Protein AF-A0A4Y8CB51-F1 (afdb_monomer_lite)

Secondary structure (DSSP, 8-state):
--HHHHHHHHTSS---SEEEEE-S-HHHHHHHHHHHHHHH--SEEEEEEGGG--HHHHHHHHHSPPSS-S-EEEEEEESSPPPHHHHHHHHHHHHH-TTEEEEEEE--GGGGHHHHTT-

Structure (mmCIF, N/CA/C/O backbone):
data_AF-A0A4Y8CB51-F1
#
_entry.id   AF-A0A4Y8CB51-F1
#
loop_
_atom_site.group_PDB
_atom_site.id
_atom_site.type_symbol
_atom_site.label_atom_id
_atom_site.label_alt_id
_atom_site.label_comp_id
_atom_site.label_asym_id
_atom_site.label_entity_id
_atom_site.label_seq_id
_atom_site.pdbx_PDB_ins_code
_atom_site.Cartn_x
_atom_site.Cartn_y
_atom_site.Cartn_z
_atom_site.occupancy
_atom_site.B_iso_or_equiv
_atom_site.auth_seq_id
_atom_site.auth_comp_id
_atom_site.auth_asym_id
_atom_site.auth_atom_id
_atom_site.pdbx_PDB_model_num
ATOM 1 N N . MET A 1 1 ? 1.558 -13.553 -3.876 1.00 84.31 1 MET A N 1
ATOM 2 C CA . MET A 1 1 ? 0.255 -13.947 -4.436 1.00 84.31 1 MET A CA 1
ATOM 3 C C . MET A 1 1 ? 0.306 -13.690 -5.932 1.00 84.31 1 MET A C 1
ATOM 5 O O . MET A 1 1 ? 0.744 -12.617 -6.324 1.00 84.31 1 MET A O 1
ATOM 9 N N . TYR A 1 2 ? -0.066 -14.660 -6.759 1.00 90.75 2 TYR A N 1
ATOM 10 C CA . TYR A 1 2 ? -0.176 -14.496 -8.207 1.00 90.75 2 TYR A CA 1
ATOM 11 C C . TYR A 1 2 ? -1.507 -13.832 -8.585 1.00 90.75 2 TYR A C 1
ATOM 13 O O . TYR A 1 2 ? -2.478 -13.875 -7.831 1.00 90.75 2 TYR A O 1
ATOM 21 N N . ARG A 1 3 ? -1.593 -13.266 -9.795 1.00 90.38 3 ARG A N 1
ATOM 22 C CA . ARG A 1 3 ? -2.778 -12.538 -10.290 1.00 90.38 3 ARG A CA 1
ATOM 23 C C . ARG A 1 3 ? -4.107 -13.282 -10.079 1.00 90.38 3 ARG A C 1
ATOM 25 O O . ARG A 1 3 ? -5.088 -12.671 -9.668 1.00 90.38 3 ARG A O 1
ATOM 32 N N . LYS A 1 4 ? -4.158 -14.593 -10.343 1.00 93.00 4 LYS A N 1
ATOM 33 C CA . LYS A 1 4 ? -5.383 -15.402 -10.179 1.00 93.00 4 LYS A CA 1
ATOM 34 C C . LYS A 1 4 ? -5.841 -15.481 -8.720 1.00 93.00 4 LYS A C 1
ATOM 36 O O . LYS A 1 4 ? -7.035 -15.421 -8.432 1.00 93.00 4 LYS A O 1
ATOM 41 N N . GLU A 1 5 ? -4.892 -15.601 -7.802 1.00 94.38 5 GLU A N 1
ATOM 42 C CA . GLU A 1 5 ? -5.171 -15.608 -6.369 1.00 94.38 5 GLU A CA 1
ATOM 43 C C . GLU A 1 5 ? -5.644 -14.222 -5.909 1.00 94.38 5 GLU A C 1
ATOM 45 O O . GLU A 1 5 ? -6.598 -14.148 -5.142 1.00 94.38 5 GLU A O 1
ATOM 50 N N . LEU A 1 6 ? -5.057 -13.137 -6.439 1.00 94.62 6 LEU A N 1
ATOM 51 C CA . LEU A 1 6 ? -5.505 -11.769 -6.152 1.00 94.62 6 LEU A CA 1
ATOM 52 C C . LEU A 1 6 ? -6.944 -11.550 -6.622 1.00 94.62 6 LEU A C 1
ATOM 54 O O . LEU A 1 6 ? -7.766 -11.090 -5.844 1.00 94.62 6 LEU A O 1
ATOM 58 N N . GLN A 1 7 ? -7.290 -11.956 -7.847 1.00 93.88 7 GLN A N 1
ATOM 59 C CA . GLN A 1 7 ? -8.676 -11.897 -8.335 1.00 93.88 7 GLN A CA 1
ATOM 60 C C . GLN A 1 7 ? -9.642 -12.667 -7.427 1.00 93.88 7 GLN A C 1
ATOM 62 O O . GLN A 1 7 ? -10.711 -12.166 -7.092 1.00 93.88 7 GLN A O 1
ATOM 67 N N . THR A 1 8 ? -9.247 -13.866 -6.994 1.00 96.00 8 THR A N 1
ATOM 68 C CA . THR A 1 8 ? -10.051 -14.703 -6.088 1.00 96.00 8 THR A CA 1
ATOM 69 C C . THR A 1 8 ? -10.175 -14.078 -4.693 1.00 96.00 8 THR A C 1
ATOM 71 O O . THR A 1 8 ? -11.185 -14.242 -4.018 1.00 96.00 8 THR A O 1
ATOM 74 N N . LEU A 1 9 ? -9.154 -13.358 -4.225 1.00 95.81 9 LEU A N 1
ATOM 75 C CA . LEU A 1 9 ? -9.219 -12.606 -2.975 1.00 95.81 9 LEU A CA 1
ATOM 76 C C . LEU A 1 9 ? -10.164 -11.407 -3.114 1.00 95.81 9 LEU A C 1
ATOM 78 O O . LEU A 1 9 ? -11.011 -11.204 -2.251 1.00 95.81 9 LEU A O 1
ATOM 82 N N . LEU A 1 10 ? -10.065 -10.660 -4.215 1.00 94.81 10 LEU A N 1
ATOM 83 C CA . LEU A 1 10 ? -10.921 -9.508 -4.499 1.00 94.81 10 LEU A CA 1
ATOM 84 C C . LEU A 1 10 ? -12.372 -9.905 -4.813 1.00 94.81 10 LEU A C 1
ATOM 86 O O . LEU A 1 10 ? -13.264 -9.075 -4.706 1.00 94.81 10 LEU A O 1
ATOM 90 N N . SER A 1 11 ? -12.683 -11.161 -5.128 1.00 94.19 11 SER A N 1
ATOM 91 C CA . SER A 1 11 ? -14.087 -11.584 -5.226 1.00 94.19 11 SER A CA 1
ATOM 92 C C . SER A 1 11 ? -14.766 -11.757 -3.861 1.00 94.19 11 SER A C 1
ATOM 94 O O . SER A 1 11 ? -15.970 -11.984 -3.818 1.00 94.19 11 SER A O 1
ATOM 96 N N . LYS A 1 12 ? -14.023 -11.680 -2.748 1.00 94.19 12 LYS A N 1
ATOM 97 C CA . LYS A 1 12 ? -14.569 -11.791 -1.387 1.00 94.19 12 LYS A CA 1
ATOM 98 C C . LYS A 1 12 ? -15.082 -10.444 -0.876 1.00 94.19 12 LYS A C 1
ATOM 100 O O . LYS A 1 12 ? -14.603 -9.388 -1.297 1.00 94.19 12 LYS A O 1
ATOM 105 N N . ASP A 1 13 ? -16.010 -10.491 0.077 1.00 89.06 13 ASP A N 1
ATOM 106 C CA . ASP A 1 13 ? -16.563 -9.292 0.726 1.00 89.06 13 ASP A CA 1
ATOM 107 C C . ASP A 1 13 ? -15.532 -8.588 1.610 1.00 89.06 13 ASP A C 1
ATOM 109 O O . ASP A 1 13 ? -15.427 -7.365 1.603 1.00 89.06 13 ASP A O 1
ATOM 113 N N . SER A 1 14 ? -14.731 -9.373 2.333 1.00 90.94 14 SER A N 1
ATOM 114 C CA . SE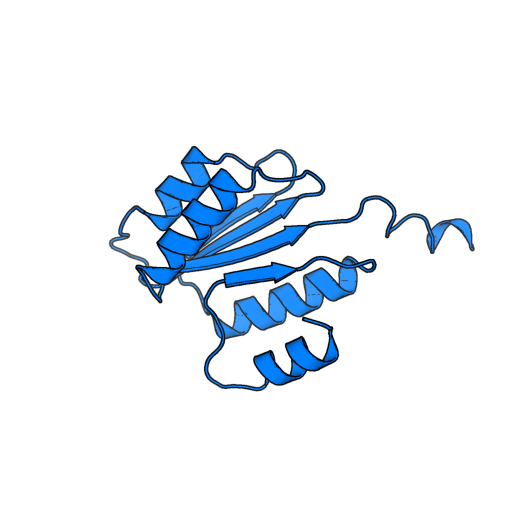R A 1 14 ? -13.641 -8.881 3.169 1.00 90.94 14 SER A CA 1
ATOM 115 C C . SER A 1 14 ? -12.296 -9.176 2.516 1.00 90.94 14 SER A C 1
ATOM 117 O O . SER A 1 14 ? -12.019 -10.304 2.093 1.00 90.94 14 SER A O 1
ATOM 119 N N . ILE A 1 15 ? -11.459 -8.146 2.454 1.00 96.06 15 ILE A N 1
ATOM 120 C CA . ILE A 1 15 ? -10.088 -8.204 1.959 1.00 96.06 15 ILE A CA 1
ATOM 121 C C . ILE A 1 15 ? -9.144 -7.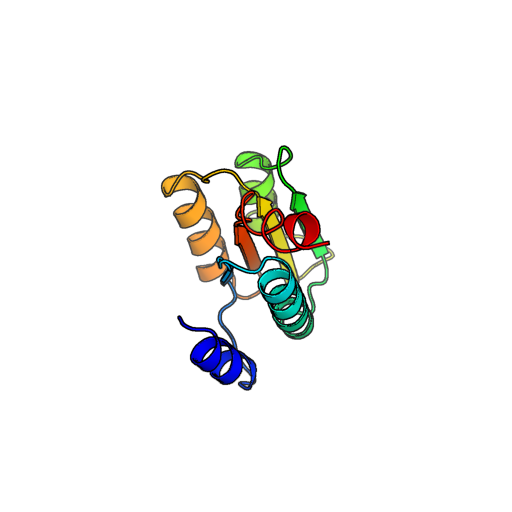641 3.033 1.00 96.06 15 ILE A C 1
ATOM 123 O O . ILE A 1 15 ? -9.594 -6.865 3.878 1.00 96.06 15 ILE A O 1
ATOM 127 N N . PRO A 1 16 ? -7.852 -8.020 3.033 1.00 97.00 16 PRO A N 1
ATOM 128 C CA . PRO A 1 16 ? -6.847 -7.376 3.872 1.00 97.00 16 PRO A CA 1
ATOM 129 C C . PRO A 1 16 ? -6.880 -5.861 3.703 1.00 97.00 16 PRO A C 1
ATOM 131 O O . PRO A 1 16 ? -7.162 -5.383 2.611 1.00 97.00 16 PRO A O 1
ATOM 134 N N . ASN A 1 17 ? -6.542 -5.120 4.753 1.00 97.31 17 ASN A N 1
ATOM 135 C CA . ASN A 1 17 ? -6.456 -3.663 4.706 1.00 97.31 17 ASN A CA 1
ATOM 136 C C . ASN A 1 17 ? -5.081 -3.152 4.248 1.00 97.31 17 ASN A C 1
ATOM 138 O O . ASN A 1 17 ? -4.818 -1.955 4.269 1.00 97.31 17 ASN A O 1
ATOM 142 N N . PHE A 1 18 ? -4.196 -4.033 3.784 1.00 98.00 18 PHE A N 1
ATOM 143 C CA . PHE A 1 18 ? -2.968 -3.619 3.124 1.00 98.00 18 PHE A CA 1
ATOM 144 C C . PHE A 1 18 ? -2.615 -4.513 1.937 1.00 98.00 18 PHE A C 1
ATOM 146 O O . PHE A 1 18 ? -2.773 -5.733 1.989 1.00 98.00 18 PHE A O 1
ATOM 153 N N . PHE A 1 19 ? -2.086 -3.902 0.879 1.00 97.94 19 PHE A N 1
ATOM 154 C CA . PHE A 1 19 ? -1.587 -4.599 -0.301 1.00 97.94 19 PHE A CA 1
ATOM 155 C C . PHE A 1 19 ? -0.250 -4.039 -0.750 1.00 97.94 19 PHE A C 1
ATOM 157 O O . PHE A 1 19 ? -0.008 -2.834 -0.723 1.00 97.94 19 PHE A O 1
ATOM 164 N N . PHE A 1 20 ? 0.586 -4.952 -1.230 1.00 96.31 20 PHE A N 1
ATOM 165 C CA . PHE A 1 20 ? 1.777 -4.629 -1.987 1.00 96.31 20 PHE A CA 1
ATOM 166 C C . PHE A 1 20 ? 1.637 -5.215 -3.391 1.00 96.31 20 PHE A C 1
ATOM 168 O O . PHE A 1 20 ? 1.587 -6.437 -3.555 1.00 96.31 20 PHE A O 1
ATOM 175 N N . LEU A 1 21 ? 1.537 -4.339 -4.385 1.00 95.62 21 LEU A N 1
ATOM 176 C CA . LEU A 1 21 ? 1.437 -4.670 -5.795 1.00 95.62 21 LEU A CA 1
ATOM 177 C C . LEU A 1 21 ? 2.792 -4.437 -6.461 1.00 95.62 21 LEU A C 1
ATOM 179 O O . LEU A 1 21 ? 3.391 -3.369 -6.352 1.00 95.62 21 LEU A O 1
ATOM 183 N N . TYR A 1 22 ? 3.272 -5.469 -7.140 1.00 92.00 22 TYR A N 1
ATOM 184 C CA . TYR A 1 22 ? 4.496 -5.448 -7.926 1.00 92.00 22 TYR A CA 1
ATOM 185 C C . TYR A 1 22 ? 4.346 -6.450 -9.067 1.00 92.00 22 TYR A C 1
ATOM 187 O O . TYR A 1 22 ? 3.825 -7.554 -8.871 1.00 92.00 22 TYR A O 1
ATOM 195 N N . GLY A 1 23 ? 4.820 -6.085 -10.251 1.00 86.62 23 GLY A N 1
ATOM 196 C CA . GLY A 1 23 ? 4.772 -6.947 -11.419 1.00 86.62 23 GLY A CA 1
ATOM 197 C C . GLY A 1 23 ? 5.435 -6.309 -12.631 1.00 86.62 23 GLY A C 1
ATOM 198 O O . GLY A 1 23 ? 5.802 -5.141 -12.611 1.00 86.62 23 GLY A O 1
ATOM 199 N N . ALA A 1 24 ? 5.567 -7.100 -13.695 1.00 81.75 24 ALA A N 1
ATOM 200 C CA . ALA A 1 24 ? 6.176 -6.663 -14.950 1.00 81.75 24 ALA A CA 1
ATOM 201 C C . ALA A 1 24 ? 5.287 -5.708 -15.767 1.00 81.75 24 ALA A C 1
ATOM 203 O O . ALA A 1 24 ? 5.771 -5.092 -16.707 1.00 81.75 24 ALA A O 1
ATOM 204 N N . ASP A 1 25 ? 4.000 -5.598 -15.432 1.00 87.94 25 ASP A N 1
ATOM 205 C CA . ASP A 1 25 ? 3.042 -4.727 -16.108 1.00 87.94 25 ASP A CA 1
ATOM 206 C C . ASP A 1 25 ? 2.458 -3.727 -15.101 1.00 87.94 25 ASP A C 1
ATOM 208 O O . ASP A 1 25 ? 1.676 -4.076 -14.205 1.00 87.94 25 ASP A O 1
ATOM 212 N N . ASN A 1 26 ? 2.861 -2.467 -15.258 1.00 88.44 26 ASN A N 1
ATOM 213 C CA . ASN A 1 26 ? 2.388 -1.368 -14.427 1.00 88.44 26 ASN A CA 1
ATOM 214 C C . ASN A 1 26 ? 0.895 -1.081 -14.648 1.00 88.44 26 ASN A C 1
ATOM 216 O O . ASN A 1 26 ? 0.208 -0.759 -13.685 1.00 88.44 26 ASN A O 1
ATOM 220 N N . PHE A 1 27 ? 0.366 -1.258 -15.865 1.00 89.75 27 PHE A N 1
ATOM 221 C CA . PHE A 1 27 ? -1.054 -1.032 -16.146 1.00 89.75 27 PHE A CA 1
ATOM 222 C C . PHE A 1 27 ? -1.932 -2.032 -15.390 1.00 89.75 27 PHE A C 1
ATOM 224 O O . PHE A 1 27 ? -2.933 -1.659 -14.782 1.00 89.75 27 PHE A O 1
ATOM 231 N N . GLN A 1 28 ? -1.536 -3.308 -15.364 1.00 90.94 28 GLN A N 1
ATOM 232 C CA . GLN A 1 28 ? -2.232 -4.303 -14.544 1.00 90.94 28 GLN A CA 1
ATOM 233 C C . GLN A 1 28 ? -2.160 -3.962 -13.052 1.00 90.94 28 GLN A C 1
ATOM 235 O O . GLN A 1 28 ? -3.160 -4.116 -12.353 1.00 90.94 28 GLN A O 1
ATOM 240 N N . SER A 1 29 ? -1.004 -3.506 -12.564 1.00 92.19 29 SER A N 1
ATOM 241 C CA . SER A 1 29 ? -0.843 -3.117 -11.156 1.00 92.19 29 SER A CA 1
ATOM 242 C C . SER A 1 29 ? -1.776 -1.957 -10.789 1.00 92.19 29 SER A C 1
ATOM 244 O O . SER A 1 29 ? -2.504 -2.065 -9.804 1.00 92.19 29 SER A O 1
ATOM 246 N N . GLU A 1 30 ? -1.848 -0.929 -11.638 1.00 93.69 30 GLU A N 1
ATOM 247 C CA . GLU A 1 30 ? -2.769 0.206 -11.490 1.00 93.69 30 GLU A CA 1
ATOM 248 C C . GLU A 1 30 ? -4.238 -0.233 -11.530 1.00 93.69 30 GLU A C 1
ATOM 250 O O . GLU A 1 30 ? -5.034 0.164 -10.683 1.00 93.69 30 GLU A O 1
ATOM 255 N N . LEU A 1 31 ? -4.609 -1.110 -12.466 1.00 94.75 31 LEU A N 1
ATOM 256 C CA . LEU A 1 31 ? -5.977 -1.618 -12.572 1.00 94.75 31 LEU A CA 1
ATOM 257 C C . LEU A 1 31 ? -6.419 -2.343 -11.290 1.00 94.75 31 LEU A C 1
ATOM 259 O O . LEU A 1 31 ? -7.521 -2.123 -10.789 1.00 94.75 31 LEU A O 1
ATOM 263 N N . TYR A 1 32 ? -5.562 -3.206 -10.736 1.00 96.00 32 TYR A N 1
ATOM 264 C CA . TYR A 1 32 ? -5.868 -3.894 -9.481 1.00 96.00 32 TYR A CA 1
ATOM 265 C C . TYR A 1 32 ? -5.855 -2.952 -8.274 1.00 96.00 32 TYR A C 1
ATOM 267 O O . TYR A 1 32 ? -6.639 -3.166 -7.348 1.00 96.00 32 TYR A O 1
ATOM 275 N N . ALA A 1 33 ? -5.010 -1.918 -8.284 1.00 96.81 33 ALA A N 1
ATOM 276 C CA . ALA A 1 33 ? -5.023 -0.868 -7.274 1.00 96.81 33 ALA A CA 1
ATOM 277 C C . ALA A 1 33 ? -6.390 -0.168 -7.219 1.00 96.81 33 ALA A C 1
ATOM 279 O O . ALA A 1 33 ? -6.941 -0.010 -6.131 1.00 96.81 33 ALA A O 1
ATOM 280 N N . GLU A 1 34 ? -6.988 0.170 -8.367 1.00 96.56 34 GLU A N 1
ATOM 281 C CA . GLU A 1 34 ? -8.337 0.756 -8.410 1.00 96.56 34 GLU A CA 1
ATOM 282 C C . GLU A 1 34 ? -9.399 -0.184 -7.822 1.00 96.56 34 GLU A C 1
ATOM 284 O O . GLU A 1 34 ? -10.151 0.228 -6.939 1.00 96.56 34 GLU A O 1
ATOM 289 N N . PHE A 1 35 ? -9.406 -1.469 -8.193 1.00 96.31 35 PHE A N 1
ATOM 290 C CA . PHE A 1 35 ? -10.359 -2.438 -7.624 1.00 96.31 35 PHE A CA 1
ATOM 291 C C . PHE A 1 35 ? -10.229 -2.600 -6.103 1.00 96.31 35 PHE A C 1
ATOM 293 O O . PHE A 1 35 ? -11.218 -2.825 -5.403 1.00 96.31 35 PHE A O 1
ATOM 300 N N . ILE A 1 36 ? -9.008 -2.499 -5.572 1.00 97.44 36 ILE A N 1
ATOM 301 C CA . ILE A 1 36 ? -8.768 -2.506 -4.125 1.00 97.44 36 ILE A CA 1
ATOM 302 C C . ILE A 1 36 ? -9.349 -1.237 -3.488 1.00 97.44 36 ILE A C 1
ATOM 304 O O . ILE A 1 36 ? -10.067 -1.324 -2.490 1.00 97.44 36 ILE A O 1
ATOM 308 N N . LYS A 1 37 ? -9.095 -0.063 -4.077 1.00 96.50 37 LYS A N 1
ATOM 309 C CA . LYS A 1 37 ? -9.598 1.223 -3.568 1.00 96.50 37 LYS A CA 1
ATOM 310 C C . LYS A 1 37 ? -11.124 1.295 -3.564 1.00 96.50 37 LYS A C 1
ATOM 312 O O . LYS A 1 37 ? -11.704 1.759 -2.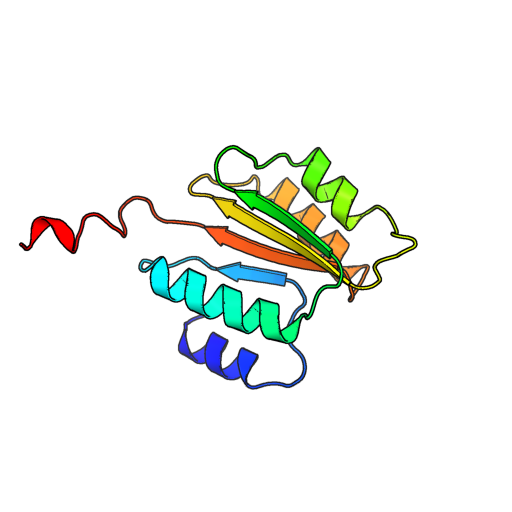581 1.00 96.50 37 LYS A O 1
ATOM 317 N N . GLU A 1 38 ? -11.778 0.764 -4.596 1.00 95.19 38 GLU A N 1
ATOM 318 C CA . GLU A 1 38 ? -13.242 0.661 -4.672 1.00 95.19 38 GLU A CA 1
ATOM 319 C C . GLU A 1 38 ? -13.848 -0.164 -3.527 1.00 95.19 38 GLU A C 1
ATOM 321 O O . GLU A 1 38 ? -14.974 0.100 -3.096 1.00 95.19 38 GLU A O 1
ATOM 326 N N . LYS A 1 39 ? -13.107 -1.149 -3.003 1.00 95.62 39 LYS A N 1
ATOM 327 C CA . LYS A 1 39 ? -13.529 -1.929 -1.832 1.00 95.62 39 LYS A CA 1
ATOM 328 C C . LYS A 1 39 ? -13.293 -1.211 -0.518 1.00 95.62 39 LYS A C 1
ATOM 330 O O . LYS A 1 39 ? -14.139 -1.302 0.367 1.00 95.62 39 LYS A O 1
ATOM 335 N N . TYR A 1 40 ? -12.171 -0.512 -0.388 1.00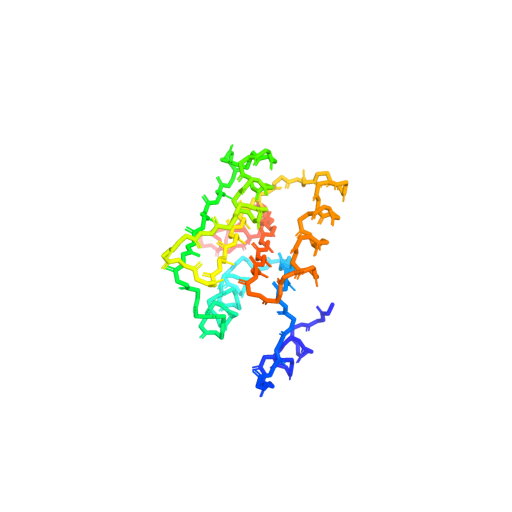 95.56 40 TYR A N 1
ATOM 336 C CA . TYR A 1 40 ? -11.852 0.228 0.830 1.00 95.56 40 TYR A CA 1
ATOM 337 C C . TYR A 1 40 ? -12.812 1.387 1.081 1.00 95.56 40 TYR A C 1
ATOM 339 O O . TYR A 1 40 ? -13.198 1.600 2.229 1.00 95.56 40 TYR A O 1
ATOM 347 N N . LYS A 1 41 ? -13.230 2.092 0.019 1.00 94.62 41 LYS A N 1
ATOM 348 C CA . LYS A 1 41 ? -14.081 3.293 0.107 1.00 94.62 41 LYS A CA 1
ATOM 349 C C . LYS A 1 41 ? -13.572 4.265 1.188 1.00 94.62 41 LYS A C 1
ATOM 351 O O . LYS A 1 41 ? -14.294 4.520 2.151 1.00 94.62 41 LYS A O 1
ATOM 356 N N . PRO A 1 42 ? -12.312 4.728 1.083 1.00 95.31 42 PRO A N 1
ATOM 357 C CA . PRO A 1 42 ? -11.728 5.593 2.096 1.00 95.31 42 PRO A CA 1
ATOM 358 C C . PRO A 1 42 ? -12.405 6.965 2.097 1.00 95.31 42 PRO A C 1
ATOM 360 O O . PRO A 1 42 ? -12.726 7.499 1.035 1.00 95.31 42 PRO A O 1
ATOM 363 N N . ASP A 1 43 ? -12.554 7.552 3.281 1.00 95.31 43 ASP A N 1
ATOM 364 C CA . ASP A 1 43 ? -13.017 8.934 3.439 1.00 95.31 43 ASP A CA 1
ATOM 365 C C . ASP A 1 43 ? -11.898 9.917 3.073 1.00 95.31 43 ASP A C 1
ATOM 367 O O . ASP A 1 43 ? -12.131 10.991 2.522 1.00 95.31 43 ASP A O 1
ATOM 371 N N . GLU A 1 44 ? -10.655 9.524 3.362 1.00 95.81 44 GLU A N 1
ATOM 372 C CA . GLU A 1 44 ? -9.467 10.337 3.149 1.00 95.81 44 GLU A CA 1
ATOM 373 C C . GLU A 1 44 ? -8.335 9.508 2.542 1.00 95.81 44 GLU A C 1
ATOM 375 O O . GLU A 1 44 ? -8.086 8.371 2.942 1.00 95.81 44 GLU A O 1
ATOM 380 N N . THR A 1 45 ? -7.622 10.078 1.569 1.00 96.94 45 THR A N 1
ATOM 381 C CA . THR A 1 45 ? -6.481 9.418 0.923 1.00 96.94 45 THR A CA 1
ATOM 382 C C . THR A 1 45 ? -5.253 10.319 0.927 1.00 96.94 45 THR A C 1
ATOM 384 O O . THR A 1 45 ? -5.279 11.406 0.347 1.00 96.94 45 THR A O 1
ATOM 387 N N . LEU A 1 46 ? -4.153 9.837 1.506 1.00 97.69 46 LEU A N 1
ATOM 388 C CA . LEU A 1 46 ? -2.831 10.428 1.344 1.00 97.69 46 LEU A CA 1
ATOM 389 C C . LEU A 1 46 ? -2.091 9.718 0.209 1.00 97.69 46 LEU A C 1
ATOM 391 O O . LEU A 1 46 ? -1.795 8.529 0.302 1.00 97.69 46 LEU A O 1
ATOM 395 N N . LYS A 1 47 ? -1.746 10.477 -0.831 1.00 98.38 47 LYS A N 1
ATOM 396 C CA . LYS A 1 47 ? -0.949 10.014 -1.971 1.00 98.38 47 LYS A CA 1
ATOM 397 C C . LYS A 1 47 ? 0.497 10.464 -1.805 1.00 98.38 47 LYS A C 1
ATOM 399 O O . LYS A 1 47 ? 0.734 11.648 -1.570 1.00 98.38 47 LYS A O 1
ATOM 404 N N . LEU A 1 48 ? 1.436 9.525 -1.898 1.00 98.12 48 LEU A N 1
ATOM 405 C CA . LEU A 1 48 ? 2.877 9.785 -1.891 1.00 98.12 48 LEU A CA 1
ATOM 406 C C . LEU A 1 48 ? 3.500 9.086 -3.097 1.00 98.12 48 LEU A C 1
ATOM 408 O O . LEU A 1 48 ? 3.775 7.884 -3.053 1.00 98.12 48 LEU A O 1
ATOM 412 N N . PHE A 1 49 ? 3.668 9.815 -4.197 1.00 97.00 49 PHE A N 1
ATOM 413 C CA . PHE A 1 49 ? 4.096 9.231 -5.463 1.00 97.00 49 PHE A CA 1
ATOM 414 C C . PHE A 1 49 ? 5.561 9.546 -5.783 1.00 97.00 49 PHE A C 1
ATOM 416 O O . PHE A 1 49 ? 6.022 10.680 -5.716 1.00 97.00 49 PHE A O 1
ATOM 423 N N . PHE A 1 50 ? 6.296 8.507 -6.167 1.00 94.75 50 PHE A N 1
ATOM 424 C CA . PHE A 1 50 ? 7.696 8.515 -6.569 1.00 94.75 50 PHE A CA 1
ATOM 425 C C . PHE A 1 50 ? 8.603 9.181 -5.528 1.00 94.75 50 PHE A C 1
ATOM 427 O O . PHE A 1 50 ? 8.864 8.603 -4.472 1.00 94.75 50 PHE A O 1
ATOM 434 N N . GLU A 1 51 ? 9.076 10.388 -5.825 1.00 94.88 51 GLU A N 1
ATOM 435 C CA . GLU A 1 51 ? 9.985 11.162 -4.977 1.00 94.88 51 GLU A CA 1
ATOM 436 C C . GLU A 1 51 ? 9.295 11.768 -3.747 1.00 94.88 51 GLU A C 1
ATOM 438 O O . GLU A 1 51 ? 9.963 12.254 -2.839 1.00 94.88 51 GLU A O 1
ATOM 443 N N . GLU A 1 52 ? 7.963 11.723 -3.681 1.00 96.06 52 GLU A N 1
ATOM 444 C CA . GLU A 1 52 ? 7.196 12.267 -2.558 1.00 96.06 52 GLU A CA 1
ATOM 445 C C . GLU A 1 52 ? 7.191 11.356 -1.324 1.00 96.06 52 GLU A C 1
ATOM 447 O O . GLU A 1 52 ? 6.705 11.770 -0.265 1.00 96.06 52 GLU A O 1
ATOM 452 N N . TYR A 1 53 ? 7.691 10.117 -1.435 1.00 96.31 53 TYR A N 1
ATOM 453 C CA . TYR A 1 53 ? 7.717 9.202 -0.298 1.00 96.31 53 TYR A CA 1
ATOM 454 C C . TYR A 1 53 ? 8.520 9.800 0.863 1.00 96.31 53 TYR A C 1
ATOM 456 O O . TYR A 1 53 ? 9.733 9.998 0.794 1.00 96.31 53 TYR A O 1
ATOM 464 N N . ASN A 1 54 ? 7.822 10.027 1.972 1.00 97.12 54 ASN A N 1
ATOM 465 C CA . ASN A 1 54 ? 8.396 10.461 3.230 1.00 97.12 54 ASN A CA 1
ATOM 466 C C . ASN A 1 54 ? 7.806 9.610 4.356 1.00 97.12 54 ASN A C 1
ATOM 468 O O . ASN A 1 54 ? 6.593 9.618 4.573 1.00 97.12 54 ASN A O 1
ATOM 472 N N . PHE A 1 55 ? 8.672 8.886 5.068 1.00 97.62 55 PHE A N 1
ATOM 473 C CA . PHE A 1 55 ? 8.248 7.960 6.116 1.00 97.62 55 PHE A CA 1
ATOM 474 C C . PHE A 1 55 ? 7.454 8.653 7.226 1.00 97.62 55 PHE A C 1
ATOM 476 O O . PHE A 1 55 ? 6.372 8.184 7.557 1.00 97.62 55 PHE A O 1
ATOM 483 N N . THR A 1 56 ? 7.947 9.780 7.750 1.00 97.81 56 THR A N 1
ATOM 484 C CA . THR A 1 56 ? 7.281 10.527 8.827 1.00 97.81 56 THR A CA 1
ATOM 485 C C . THR A 1 56 ? 5.874 10.944 8.413 1.00 97.81 56 THR A C 1
ATOM 487 O O . THR A 1 56 ? 4.910 10.666 9.115 1.00 97.81 56 THR A O 1
ATOM 490 N N . ARG A 1 57 ? 5.720 11.505 7.210 1.00 97.75 57 ARG A N 1
ATOM 491 C CA . ARG A 1 57 ? 4.406 11.889 6.681 1.00 97.75 57 ARG A CA 1
ATOM 492 C C . ARG A 1 57 ? 3.459 10.690 6.548 1.00 97.75 57 ARG A C 1
ATOM 494 O O . ARG A 1 57 ? 2.286 10.801 6.893 1.00 97.75 57 ARG A O 1
ATOM 501 N N . ALA A 1 58 ? 3.961 9.555 6.060 1.00 97.94 58 ALA A N 1
ATOM 502 C CA . ALA A 1 58 ? 3.184 8.326 5.917 1.00 97.94 58 ALA A CA 1
ATOM 503 C C . ALA A 1 58 ? 2.747 7.750 7.276 1.00 97.94 58 ALA A C 1
ATOM 505 O O . ALA A 1 58 ? 1.580 7.393 7.453 1.00 97.94 58 ALA A O 1
ATOM 506 N N . SER A 1 59 ? 3.669 7.677 8.242 1.00 97.81 59 SER A N 1
ATOM 507 C CA . SER A 1 59 ? 3.392 7.154 9.580 1.00 97.81 59 SER A CA 1
ATOM 508 C C . SER A 1 59 ? 2.441 8.054 10.353 1.00 97.81 59 SER A C 1
ATOM 510 O O . SER A 1 59 ? 1.516 7.547 10.986 1.00 97.81 59 SER A O 1
ATOM 512 N N . ASP A 1 60 ? 2.628 9.371 10.279 1.00 97.19 60 ASP A N 1
ATOM 513 C CA . ASP A 1 60 ? 1.810 10.345 11.003 1.00 97.19 60 ASP A CA 1
ATOM 514 C C . ASP A 1 60 ? 0.374 10.330 10.490 1.00 97.19 60 ASP A C 1
ATOM 516 O O . ASP A 1 60 ? -0.565 10.321 11.287 1.00 97.19 60 ASP A O 1
ATOM 520 N N . PHE A 1 61 ? 0.190 10.234 9.171 1.00 97.00 61 PHE A N 1
ATOM 521 C CA . PHE A 1 61 ? -1.130 10.111 8.564 1.00 97.00 61 PHE A CA 1
ATOM 522 C C . PHE A 1 61 ? -1.891 8.879 9.065 1.00 97.00 61 PHE A C 1
ATOM 524 O O . PHE A 1 61 ? -3.055 8.991 9.445 1.00 97.00 61 PHE A O 1
ATOM 531 N N . LEU A 1 62 ? -1.251 7.707 9.129 1.00 96.25 62 LEU A N 1
ATOM 532 C CA . LEU A 1 62 ? -1.905 6.492 9.629 1.00 96.25 62 LEU A CA 1
ATOM 533 C C . LEU A 1 62 ? -2.102 6.509 11.154 1.00 96.25 62 LEU A C 1
ATOM 535 O O . LEU A 1 62 ? -3.129 6.030 11.639 1.00 96.25 62 LEU A O 1
ATOM 539 N N . SER A 1 63 ? -1.170 7.094 11.907 1.00 94.75 63 SER A N 1
ATOM 540 C CA . SER A 1 63 ? -1.197 7.099 13.380 1.00 94.75 63 SER A CA 1
ATOM 541 C C . SER A 1 63 ? -2.158 8.131 13.967 1.00 94.75 63 SER A C 1
ATOM 543 O O . SER A 1 63 ? -2.715 7.914 15.041 1.00 94.75 63 SER A O 1
ATOM 545 N N . THR A 1 64 ? -2.358 9.258 13.284 1.00 88.44 64 THR A N 1
ATOM 546 C CA . THR A 1 64 ? -3.182 10.358 13.798 1.00 88.44 64 THR A CA 1
ATOM 547 C C . THR A 1 64 ? -4.659 10.040 13.609 1.00 88.44 64 THR A C 1
ATOM 549 O O . THR A 1 64 ? -5.102 9.789 12.491 1.00 88.44 64 THR A O 1
ATOM 552 N N . GLY A 1 65 ? -5.443 10.046 14.687 1.00 82.69 65 GLY A N 1
ATOM 553 C CA . GLY A 1 65 ? -6.900 9.968 14.577 1.00 82.69 65 GLY A CA 1
ATOM 554 C C . GLY A 1 65 ? -7.447 11.208 13.868 1.00 82.69 65 GLY A C 1
ATOM 555 O O . GLY A 1 65 ? -7.027 12.323 14.173 1.00 82.69 65 GLY A O 1
ATOM 556 N N . SER A 1 66 ? -8.367 11.021 12.926 1.00 78.50 66 SER A N 1
ATOM 557 C CA . SER A 1 66 ? -9.080 12.129 12.294 1.00 78.50 66 SER A CA 1
ATOM 558 C C . SER A 1 66 ? -10.429 12.341 12.974 1.00 78.50 66 SER A C 1
ATOM 560 O O . SER A 1 66 ? -11.057 11.397 13.445 1.00 78.50 66 SER A O 1
ATOM 562 N N . LEU A 1 67 ? -10.863 13.600 13.039 1.00 80.56 67 LEU A N 1
ATOM 563 C CA . LEU A 1 67 ? -12.192 13.971 13.534 1.00 80.56 67 LEU A CA 1
ATOM 564 C C . LEU A 1 67 ? -13.273 13.852 12.448 1.00 80.56 67 LEU A C 1
ATOM 566 O O . LEU A 1 67 ? -14.457 13.882 12.771 1.00 80.56 67 LEU A O 1
ATOM 570 N N . PHE A 1 68 ? -12.868 13.765 11.177 1.00 81.12 68 PHE A N 1
ATOM 571 C CA . PHE A 1 68 ? -13.759 13.850 10.013 1.00 81.12 68 PHE A CA 1
ATOM 572 C C . PHE A 1 68 ? -13.660 12.648 9.067 1.00 81.12 68 PHE A C 1
ATOM 574 O O . PHE A 1 68 ? -14.477 12.535 8.158 1.00 81.12 68 PHE A O 1
ATOM 581 N N . SER A 1 69 ? -12.670 11.774 9.256 1.00 81.81 69 SER A N 1
ATOM 582 C CA . SER A 1 69 ? -12.468 10.557 8.468 1.00 81.81 69 SER A CA 1
ATOM 583 C C . SER A 1 69 ? -12.305 9.368 9.410 1.00 81.81 69 SER A C 1
ATOM 585 O O . SER A 1 69 ? -11.476 9.390 10.320 1.00 81.81 69 SER A O 1
ATOM 587 N N . GLU A 1 70 ? -13.105 8.326 9.199 1.00 88.25 70 GLU A N 1
ATOM 588 C CA . GLU A 1 70 ? -12.947 7.059 9.917 1.00 88.25 70 GLU A CA 1
ATOM 589 C C . GLU A 1 70 ? -11.982 6.165 9.139 1.00 88.25 70 GLU A C 1
ATOM 591 O O . GLU A 1 70 ? -11.083 5.555 9.717 1.00 88.25 70 GLU A O 1
ATOM 596 N N . LYS A 1 71 ? -12.111 6.172 7.807 1.00 95.44 71 LYS A N 1
ATOM 597 C CA . LYS A 1 71 ? -11.342 5.342 6.884 1.00 95.44 71 LYS A CA 1
ATOM 598 C C . LYS A 1 71 ? -10.281 6.136 6.151 1.00 95.44 71 LYS A C 1
ATOM 600 O O . LYS A 1 71 ? -10.586 7.019 5.347 1.00 95.44 71 LYS A O 1
ATOM 605 N N . LYS A 1 72 ? -9.022 5.763 6.358 1.00 96.56 72 LYS A N 1
ATOM 606 C CA . LYS A 1 72 ? -7.864 6.432 5.757 1.00 96.56 72 LYS A CA 1
ATOM 607 C C . LYS A 1 72 ? -7.127 5.492 4.827 1.00 96.56 72 LYS A C 1
ATOM 609 O O . LYS A 1 72 ? -6.795 4.381 5.216 1.00 96.56 72 LYS A O 1
ATOM 614 N N . LEU A 1 73 ? -6.797 5.956 3.629 1.00 98.06 73 LEU A N 1
ATOM 615 C CA . LEU A 1 73 ? -5.950 5.236 2.686 1.00 98.06 73 LEU A CA 1
ATOM 616 C C . LEU A 1 73 ? -4.607 5.940 2.514 1.00 98.06 73 LEU A C 1
ATOM 618 O O . LEU A 1 73 ? -4.539 7.071 2.044 1.00 98.06 73 LEU A O 1
ATOM 622 N N . LEU A 1 74 ? -3.526 5.245 2.847 1.00 98.38 74 LEU A N 1
ATOM 623 C CA . LEU A 1 74 ? -2.184 5.600 2.412 1.00 98.38 74 LEU A CA 1
ATOM 624 C C . LEU A 1 74 ? -1.907 4.916 1.068 1.00 98.38 74 LEU A C 1
ATOM 626 O O . LEU A 1 74 ? -1.808 3.692 1.008 1.00 98.38 74 LEU A O 1
ATOM 630 N N . GLU A 1 75 ? -1.767 5.697 0.001 1.00 98.44 75 GLU A N 1
ATOM 631 C CA . GLU A 1 75 ? -1.427 5.223 -1.342 1.00 98.44 75 GLU A CA 1
ATOM 632 C C . GLU A 1 75 ? 0.006 5.649 -1.679 1.00 98.44 75 GLU A C 1
ATOM 634 O O . GLU A 1 75 ? 0.315 6.839 -1.786 1.00 98.44 75 GLU A O 1
ATOM 639 N N . ILE A 1 76 ? 0.895 4.673 -1.844 1.00 98.38 76 ILE A N 1
ATOM 640 C CA . ILE A 1 76 ? 2.284 4.897 -2.233 1.00 98.38 76 ILE A CA 1
ATOM 641 C C . ILE A 1 76 ? 2.515 4.263 -3.597 1.00 98.38 76 ILE A C 1
ATOM 643 O O . ILE A 1 76 ? 2.339 3.060 -3.766 1.00 98.38 76 ILE A O 1
ATOM 647 N N . LYS A 1 77 ? 2.991 5.063 -4.546 1.00 97.12 77 LYS A N 1
ATOM 648 C CA . LYS A 1 77 ? 3.507 4.590 -5.834 1.00 97.12 77 LYS A CA 1
ATOM 649 C C . LYS A 1 77 ? 4.980 4.930 -5.875 1.00 97.12 77 LYS A C 1
ATOM 651 O O . LYS A 1 77 ? 5.335 6.058 -5.563 1.00 97.12 77 LYS A O 1
ATOM 656 N N . THR A 1 78 ? 5.863 4.008 -6.221 1.00 95.56 78 THR A N 1
ATOM 657 C CA . THR A 1 78 ? 7.296 4.327 -6.311 1.00 95.56 78 THR A CA 1
ATOM 658 C C . THR A 1 78 ? 8.020 3.348 -7.217 1.00 95.56 78 THR A C 1
ATOM 660 O O . THR A 1 78 ? 7.582 2.215 -7.343 1.00 95.56 78 THR A O 1
ATOM 663 N N . SER A 1 79 ? 9.131 3.751 -7.832 1.00 93.69 79 SER A N 1
ATOM 664 C CA . SER A 1 79 ? 10.100 2.826 -8.443 1.00 93.69 79 SER A CA 1
ATOM 665 C C . SER A 1 79 ? 11.250 2.473 -7.491 1.00 93.69 79 SER A C 1
ATOM 667 O O . SER A 1 79 ? 12.047 1.569 -7.748 1.00 93.69 79 SER A O 1
ATOM 669 N N . LYS A 1 80 ? 11.339 3.169 -6.350 1.00 92.00 80 LYS A N 1
ATOM 670 C CA . LYS A 1 80 ? 12.415 3.014 -5.373 1.00 92.00 80 LYS A CA 1
ATOM 671 C C . LYS A 1 80 ? 12.040 2.009 -4.295 1.00 92.00 80 LYS A C 1
ATOM 673 O O . LYS A 1 80 ? 10.900 1.903 -3.852 1.00 92.00 80 LYS A O 1
ATOM 678 N N . LYS A 1 81 ? 13.047 1.288 -3.803 1.00 90.69 81 LYS A N 1
ATOM 679 C CA . LYS A 1 81 ? 12.868 0.397 -2.654 1.00 90.69 81 LYS A CA 1
ATOM 680 C C . LYS A 1 81 ? 12.623 1.216 -1.388 1.00 90.69 81 LYS A C 1
ATOM 682 O O . LYS A 1 81 ? 13.453 2.041 -1.016 1.00 90.69 81 LYS A O 1
ATOM 687 N N . ILE A 1 82 ? 11.531 0.913 -0.693 1.00 94.12 82 ILE A N 1
ATOM 688 C CA . ILE A 1 82 ? 11.254 1.425 0.652 1.00 94.12 82 ILE A CA 1
ATOM 689 C C . ILE A 1 82 ? 11.943 0.511 1.677 1.00 94.12 82 ILE A C 1
ATOM 691 O O . ILE A 1 82 ? 11.871 -0.716 1.540 1.00 94.12 82 ILE A O 1
ATOM 695 N N . PRO A 1 83 ? 12.615 1.056 2.710 1.00 96.06 83 PRO A N 1
ATOM 696 C CA . PRO A 1 83 ? 13.218 0.243 3.758 1.00 96.06 83 PRO A CA 1
ATOM 697 C C . PRO A 1 83 ? 12.206 -0.709 4.408 1.00 96.06 83 PRO A C 1
ATOM 699 O O . PRO A 1 83 ? 11.123 -0.303 4.819 1.00 96.06 83 PRO A O 1
ATOM 702 N N . THR A 1 84 ? 12.574 -1.980 4.593 1.00 95.94 84 THR A N 1
ATOM 703 C CA . THR A 1 84 ? 11.686 -2.989 5.206 1.00 95.94 84 THR A CA 1
ATOM 704 C C . THR A 1 84 ? 11.196 -2.585 6.600 1.00 95.94 84 THR A C 1
ATOM 706 O O . THR A 1 84 ? 10.092 -2.953 6.992 1.00 95.94 84 THR A O 1
ATOM 709 N N . LYS A 1 85 ? 12.010 -1.837 7.358 1.00 97.62 85 LYS A N 1
ATOM 710 C CA . LYS A 1 85 ? 11.633 -1.323 8.682 1.00 97.62 85 LYS A CA 1
ATOM 711 C C . LYS A 1 85 ? 10.423 -0.380 8.599 1.00 97.62 85 LYS A C 1
ATOM 713 O O . LYS A 1 85 ? 9.511 -0.517 9.404 1.00 97.62 85 LYS A O 1
ATOM 718 N N . ASP A 1 86 ? 10.388 0.491 7.592 1.00 97.44 86 ASP A N 1
ATOM 719 C CA . ASP A 1 86 ? 9.310 1.454 7.380 1.00 97.44 86 ASP A CA 1
ATOM 720 C C . ASP A 1 86 ? 8.028 0.704 7.005 1.00 97.44 86 ASP A C 1
ATOM 722 O O . ASP A 1 86 ? 6.988 0.894 7.628 1.00 97.44 86 ASP A O 1
ATOM 726 N N . LEU A 1 87 ? 8.128 -0.234 6.052 1.00 97.62 87 LEU A N 1
ATOM 727 C CA . LEU A 1 87 ? 6.997 -1.058 5.616 1.00 97.62 87 LEU A CA 1
ATOM 728 C C . LEU A 1 87 ? 6.371 -1.845 6.770 1.00 97.62 87 LEU A C 1
ATOM 730 O O . LEU A 1 87 ? 5.150 -1.928 6.856 1.00 97.62 87 LEU A O 1
ATOM 734 N N . LYS A 1 88 ? 7.190 -2.407 7.670 1.00 98.00 88 LYS A N 1
ATOM 735 C CA . LYS A 1 88 ? 6.692 -3.115 8.858 1.00 98.00 88 LYS A CA 1
ATOM 736 C C . LYS A 1 88 ? 5.863 -2.196 9.749 1.00 98.00 88 LYS A C 1
ATOM 738 O O . LYS A 1 88 ? 4.764 -2.577 10.128 1.00 98.00 88 LYS A O 1
ATOM 743 N N . ILE A 1 89 ? 6.355 -0.986 10.016 1.00 98.31 89 ILE A N 1
ATOM 744 C CA . ILE A 1 89 ? 5.644 -0.007 10.844 1.00 98.31 89 ILE A CA 1
ATOM 745 C C . ILE A 1 89 ? 4.309 0.382 10.197 1.00 98.31 89 ILE A C 1
ATOM 747 O O . ILE A 1 89 ? 3.281 0.349 10.867 1.00 98.31 89 ILE A O 1
ATOM 751 N N . LEU A 1 90 ? 4.294 0.686 8.894 1.00 98.44 90 LEU A N 1
ATOM 752 C CA . LEU A 1 90 ? 3.062 1.047 8.179 1.00 98.44 90 LEU A CA 1
ATOM 753 C C . LEU A 1 90 ? 2.033 -0.096 8.184 1.00 98.44 90 LEU A C 1
ATOM 755 O O . LEU A 1 90 ? 0.846 0.133 8.411 1.00 98.44 90 LEU A O 1
ATOM 759 N N . VAL A 1 91 ? 2.487 -1.337 7.991 1.00 98.25 91 VAL A N 1
ATOM 760 C CA . VAL A 1 91 ? 1.630 -2.528 8.073 1.00 98.25 91 VAL A CA 1
ATOM 761 C C . VAL A 1 91 ? 1.090 -2.729 9.489 1.00 98.25 91 VAL A C 1
ATOM 763 O O . VAL A 1 91 ? -0.089 -3.034 9.648 1.00 98.25 91 VAL A O 1
ATOM 766 N N . ASP A 1 92 ? 1.911 -2.551 10.522 1.00 98.19 92 ASP A N 1
ATOM 767 C CA . ASP A 1 92 ? 1.473 -2.727 11.908 1.00 98.19 92 ASP A CA 1
ATOM 768 C C . ASP A 1 92 ? 0.459 -1.648 12.329 1.00 98.19 92 ASP A C 1
ATOM 770 O O . ASP A 1 92 ? -0.510 -1.962 13.021 1.00 98.19 92 ASP A O 1
ATOM 774 N N . LEU A 1 93 ? 0.585 -0.415 11.825 1.00 97.81 93 LEU A N 1
ATOM 775 C CA . LEU A 1 93 ? -0.435 0.632 11.988 1.00 97.81 93 LEU A CA 1
ATOM 776 C C . LEU A 1 93 ? -1.779 0.262 11.340 1.00 97.81 93 LEU A C 1
ATOM 778 O O . LEU A 1 93 ? -2.827 0.627 11.873 1.00 97.81 93 LEU A O 1
ATOM 782 N N . CYS A 1 94 ? -1.766 -0.482 10.231 1.00 97.44 94 CYS A N 1
ATOM 783 C CA . CYS A 1 94 ? -2.985 -1.018 9.618 1.00 97.44 94 CYS A CA 1
ATOM 784 C C . CYS A 1 94 ? -3.530 -2.220 10.404 1.00 97.44 94 CYS A C 1
ATOM 786 O O . CYS A 1 94 ? -4.732 -2.358 10.580 1.00 97.44 94 CYS A O 1
ATOM 788 N N . LYS A 1 95 ? -2.684 -3.099 10.949 1.00 96.81 95 LYS A N 1
ATOM 789 C CA . LYS A 1 95 ? -3.176 -4.206 11.794 1.00 96.81 95 LYS A CA 1
ATOM 790 C C . LYS A 1 95 ? -3.858 -3.712 13.070 1.00 96.81 95 LYS A C 1
ATOM 792 O O . LYS A 1 95 ? -4.821 -4.325 13.516 1.00 96.81 95 LYS A O 1
ATOM 797 N N . ASN A 1 96 ? -3.345 -2.629 13.653 1.00 96.12 96 ASN A N 1
ATOM 798 C CA . ASN A 1 96 ? -3.872 -2.055 14.890 1.00 96.12 96 ASN A CA 1
ATOM 799 C C . ASN A 1 96 ? -5.168 -1.258 14.682 1.00 96.12 96 ASN A C 1
ATOM 801 O O . ASN A 1 96 ? -5.896 -1.037 15.646 1.00 96.12 96 ASN A O 1
ATOM 805 N N . ASN A 1 97 ? -5.459 -0.828 13.452 1.00 95.31 97 ASN A N 1
ATOM 806 C CA . ASN A 1 97 ? -6.691 -0.132 13.106 1.00 95.31 97 ASN A CA 1
ATOM 807 C C . ASN A 1 97 ? -7.207 -0.626 11.748 1.00 95.31 97 ASN A C 1
ATOM 809 O O . ASN A 1 97 ? -6.627 -0.324 10.709 1.00 95.31 97 ASN A O 1
ATOM 813 N N . THR A 1 98 ? -8.322 -1.354 11.752 1.00 94.50 98 THR A N 1
ATOM 814 C CA . THR A 1 98 ? -8.904 -1.951 10.542 1.00 94.50 98 THR A CA 1
ATOM 815 C C . THR A 1 98 ? -9.389 -0.936 9.509 1.00 94.50 98 THR A C 1
ATOM 817 O O . THR A 1 98 ? -9.495 -1.299 8.340 1.00 94.50 98 THR A O 1
ATOM 820 N N . ASP A 1 99 ? -9.630 0.314 9.910 1.00 95.62 99 ASP A N 1
ATOM 821 C CA . ASP A 1 99 ? -10.031 1.410 9.019 1.00 95.62 99 ASP A CA 1
ATOM 822 C C . ASP A 1 99 ? -8.831 2.191 8.450 1.00 95.62 99 ASP A C 1
ATOM 824 O O . ASP A 1 99 ? -8.983 3.068 7.596 1.00 95.62 99 ASP A O 1
ATOM 828 N N . ASN A 1 100 ? -7.611 1.835 8.866 1.00 97.38 100 ASN A N 1
ATOM 829 C CA . ASN A 1 100 ? -6.393 2.236 8.179 1.00 97.38 100 ASN A CA 1
ATOM 830 C C . ASN A 1 100 ? -6.106 1.267 7.030 1.00 97.38 100 ASN A C 1
ATOM 832 O O . ASN A 1 100 ? -5.908 0.068 7.239 1.00 97.38 100 ASN A O 1
ATOM 836 N N . PHE A 1 101 ? -6.007 1.820 5.827 1.00 98.25 101 PHE A N 1
ATOM 837 C CA . PHE A 1 101 ? -5.672 1.109 4.608 1.00 98.25 101 PHE A CA 1
ATOM 838 C C . PHE A 1 101 ? -4.303 1.528 4.079 1.00 98.25 101 PHE A C 1
ATOM 840 O O . PHE A 1 101 ? -3.967 2.713 4.058 1.00 98.25 101 PHE A O 1
ATOM 847 N N . PHE A 1 102 ? -3.528 0.564 3.587 1.00 98.56 102 PHE A N 1
ATOM 848 C CA . PHE A 1 102 ? -2.232 0.822 2.962 1.00 98.56 102 PHE A CA 1
ATOM 849 C C . PHE A 1 102 ? -2.102 0.118 1.610 1.00 98.56 102 PHE A C 1
ATOM 851 O O . PHE A 1 102 ? -2.167 -1.104 1.512 1.00 98.56 102 PHE A O 1
ATOM 858 N N . LEU A 1 103 ? -1.885 0.886 0.550 1.00 98.50 103 LEU A N 1
ATOM 859 C CA . LEU A 1 103 ? -1.660 0.374 -0.793 1.00 98.50 103 LEU A CA 1
ATOM 860 C C . LEU A 1 103 ? -0.297 0.842 -1.295 1.00 98.50 103 LEU A C 1
ATOM 862 O O . LEU A 1 103 ? -0.059 2.039 -1.430 1.00 98.50 103 LEU A O 1
ATOM 866 N N . LEU A 1 104 ? 0.594 -0.110 -1.559 1.00 98.00 104 LEU A N 1
ATOM 867 C CA . LEU A 1 104 ? 1.898 0.139 -2.159 1.00 98.00 104 LEU A CA 1
ATOM 868 C C . LEU A 1 104 ? 1.947 -0.461 -3.560 1.00 98.00 104 LEU A C 1
ATOM 870 O O . LEU A 1 104 ? 1.771 -1.665 -3.719 1.00 98.00 104 LEU A O 1
ATOM 874 N N . GLU A 1 105 ? 2.271 0.358 -4.547 1.00 96.94 105 GLU A N 1
ATOM 875 C CA . GLU A 1 105 ? 2.572 -0.047 -5.915 1.00 96.94 105 GLU A CA 1
ATOM 876 C C . GLU A 1 105 ? 4.059 0.214 -6.187 1.00 96.94 105 GLU A C 1
ATOM 878 O O . GLU A 1 105 ? 4.511 1.364 -6.193 1.00 96.94 105 GLU A O 1
ATOM 883 N N . LEU A 1 106 ? 4.838 -0.853 -6.396 1.00 94.69 106 LEU A N 1
ATOM 884 C CA . LEU A 1 106 ? 6.226 -0.745 -6.847 1.00 94.69 106 LEU A CA 1
ATOM 885 C C . LEU A 1 106 ? 6.271 -0.877 -8.369 1.00 94.69 1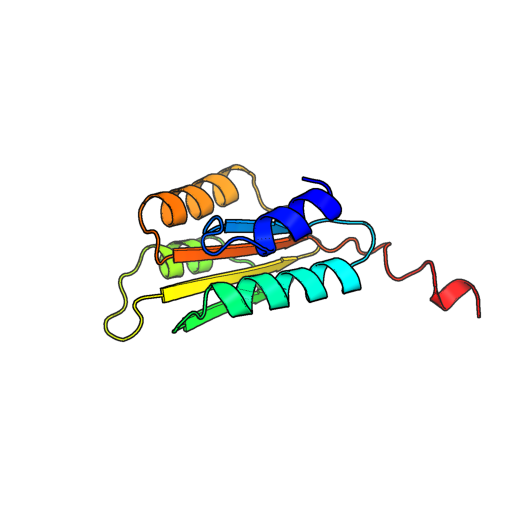06 LEU A C 1
ATOM 887 O O . LEU A 1 106 ? 5.984 -1.939 -8.919 1.00 94.69 106 LEU A O 1
ATOM 891 N N . TYR A 1 107 ? 6.652 0.210 -9.024 1.00 92.12 107 TYR A N 1
ATOM 892 C CA . TYR A 1 107 ? 6.779 0.313 -10.467 1.00 92.12 107 TYR A CA 1
ATOM 893 C C . TYR A 1 107 ? 8.140 -0.212 -10.907 1.00 92.12 107 TYR A C 1
ATOM 895 O O . TYR A 1 107 ? 9.176 0.183 -10.371 1.00 92.12 107 TYR A O 1
ATOM 903 N N . ASP A 1 108 ? 8.140 -1.066 -11.926 1.00 84.25 108 ASP A N 1
ATOM 904 C CA . ASP A 1 108 ? 9.360 -1.408 -12.651 1.00 84.25 108 ASP A CA 1
ATOM 905 C C . ASP A 1 108 ? 9.559 -0.392 -13.781 1.00 84.25 108 ASP A C 1
ATOM 907 O O . ASP A 1 108 ? 8.710 -0.275 -14.670 1.00 84.25 108 ASP A O 1
ATOM 911 N N . GLU A 1 109 ? 10.661 0.359 -13.758 1.00 73.81 109 GLU A N 1
ATOM 912 C CA . GLU A 1 109 ? 10.974 1.349 -14.800 1.00 73.81 109 GLU A CA 1
ATOM 913 C C . GLU A 1 109 ? 11.210 0.694 -16.171 1.00 73.81 109 GLU A C 1
ATOM 915 O O . GLU A 1 109 ? 10.958 1.321 -17.199 1.00 73.81 109 GLU A O 1
ATOM 920 N N . ASN A 1 110 ? 11.577 -0.592 -16.208 1.00 69.75 110 ASN A N 1
ATOM 921 C CA . ASN A 1 110 ? 11.810 -1.326 -17.456 1.00 69.75 110 ASN A CA 1
ATOM 922 C C . ASN A 1 110 ? 10.519 -1.847 -18.106 1.00 69.75 110 ASN A C 1
ATOM 924 O O . ASN A 1 110 ? 10.521 -2.214 -19.280 1.00 69.75 110 ASN A O 1
ATOM 928 N N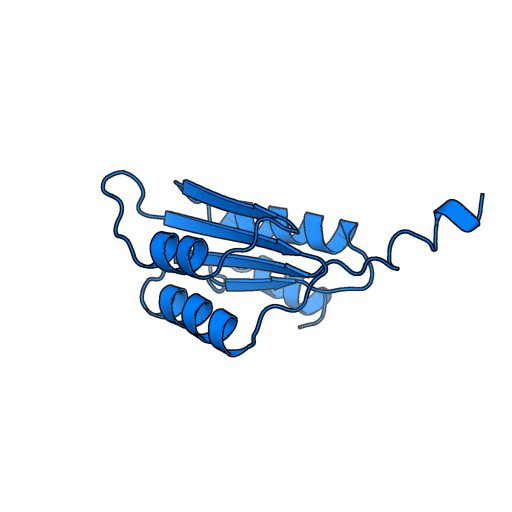 . SER A 1 111 ? 9.399 -1.865 -17.378 1.00 64.94 111 SER A N 1
ATOM 929 C CA . SER A 1 111 ? 8.122 -2.399 -17.882 1.00 64.94 111 SER A CA 1
ATOM 930 C C . SER A 1 111 ? 7.568 -1.648 -19.101 1.00 64.94 111 SER A C 1
ATOM 932 O O . SER A 1 111 ? 6.845 -2.234 -19.899 1.00 64.94 111 SER A O 1
ATOM 934 N N . LYS A 1 112 ? 7.915 -0.362 -19.279 1.00 54.03 112 LYS A N 1
ATOM 935 C CA . LYS A 1 112 ? 7.401 0.486 -20.372 1.00 54.03 112 LYS A CA 1
ATOM 936 C C . LYS A 1 112 ? 8.255 0.473 -21.644 1.00 54.03 112 LYS A C 1
ATOM 938 O O . LYS A 1 112 ? 7.758 0.872 -22.693 1.00 54.03 112 LYS A O 1
ATOM 943 N N . GLN A 1 113 ? 9.516 0.036 -21.584 1.00 51.59 113 GLN A N 1
ATOM 944 C CA . GLN A 1 113 ? 10.408 0.084 -22.755 1.00 51.59 113 GLN A CA 1
ATOM 945 C C . GLN A 1 113 ? 10.067 -0.978 -23.812 1.00 51.59 113 GLN A C 1
ATOM 947 O O . GLN A 1 113 ? 10.270 -0.753 -24.999 1.00 51.59 113 GLN A O 1
ATOM 952 N N . SER A 1 114 ? 9.469 -2.106 -23.419 1.00 49.91 114 SER A N 1
ATOM 953 C CA . SER A 1 114 ? 9.351 -3.265 -24.317 1.00 49.91 114 SER A CA 1
ATOM 954 C C . SER A 1 114 ? 8.274 -3.179 -25.414 1.00 49.91 114 SER A C 1
ATOM 956 O O . SER A 1 114 ? 8.292 -4.007 -26.332 1.00 49.91 114 SER A O 1
ATOM 958 N N . ASP A 1 115 ? 7.359 -2.207 -25.341 1.00 52.22 115 ASP A N 1
ATOM 959 C CA . ASP A 1 115 ? 6.225 -2.089 -26.274 1.00 52.22 115 ASP A CA 1
ATOM 960 C C . ASP A 1 115 ? 6.356 -0.922 -27.264 1.00 52.22 115 ASP A C 1
ATOM 962 O O . ASP A 1 115 ? 5.809 -0.997 -28.362 1.00 52.22 115 ASP A O 1
ATOM 966 N N . ILE A 1 116 ? 7.120 0.124 -26.930 1.00 54.41 116 ILE A N 1
ATOM 967 C CA . ILE A 1 116 ? 7.368 1.262 -27.838 1.00 54.41 116 ILE A CA 1
ATOM 968 C C . ILE A 1 116 ? 8.527 0.957 -28.798 1.00 54.41 116 ILE A C 1
ATOM 970 O O . ILE A 1 116 ? 8.502 1.391 -29.942 1.00 54.41 116 ILE A O 1
ATOM 974 N N . GLU A 1 117 ? 9.504 0.146 -28.384 1.00 50.94 117 GLU A N 1
ATOM 975 C CA . GLU A 1 117 ? 10.641 -0.256 -29.232 1.00 50.94 117 GLU A CA 1
ATOM 976 C C . GLU A 1 117 ? 10.269 -1.243 -30.358 1.00 50.94 117 GLU A C 1
ATOM 978 O O . GLU A 1 117 ? 11.121 -1.619 -31.161 1.00 50.94 117 GLU A O 1
ATOM 983 N N . LYS A 1 118 ? 9.006 -1.683 -30.424 1.00 49.34 118 LYS A N 1
ATOM 984 C CA . LYS A 1 118 ? 8.496 -2.611 -31.447 1.00 49.34 118 LYS A CA 1
ATOM 985 C C . LYS A 1 118 ? 7.673 -1.934 -32.552 1.00 49.34 118 LYS A C 1
ATOM 987 O O . LYS A 1 118 ? 7.093 -2.654 -33.367 1.00 49.34 118 LYS A O 1
ATOM 992 N N . ILE A 1 119 ? 7.594 -0.600 -32.567 1.00 47.19 119 ILE A N 1
ATOM 993 C CA . ILE A 1 119 ? 6.887 0.190 -33.593 1.00 47.19 119 ILE A CA 1
ATOM 994 C C . ILE A 1 119 ? 7.891 0.812 -34.560 1.00 47.19 119 ILE A C 1
ATOM 996 O O . ILE A 1 119 ? 8.878 1.410 -34.079 1.00 47.19 119 ILE A O 1
#

pLDDT: mean 90.9, std 12.15, range [47.19, 98.56]

Radius of gyration: 14.97 Å; chains: 1; bounding box: 30×30×48 Å

Sequence (119 aa):
MYRKELQTLLSKDSIPNFFFLYGADNFQSELYAEFIKEKYKPDETLKLFFEEYNFTRASDFLSTGSLFSEKKLLEIKTSKKIPTKDLKILVDLCKNNTDNFFLLELYDENSKQSDIEKI

Foldseek 3Di:
DDPVVLVVQLVDLDHQLEDEDEDLALVVSVVSVVSVCVSLVWPEEDEQEAVSDDLVVLLCQLPDDDPRTLAYEYEYEYQDDDDPVSVVSNSVSCVVRVSYHYYYYHDDPCSPPPPVVVD